Protein AF-A0A2D9MG25-F1 (afdb_monomer)

Solvent-accessible surface area (backbone atoms only — not comparable to full-atom values): 4317 Å² total; per-residue (Å²): 133,81,62,65,67,48,56,74,76,36,43,70,60,52,36,56,60,35,44,78,71,77,36,86,62,67,62,66,64,51,50,53,51,54,48,53,51,52,50,53,50,52,52,49,54,50,53,51,50,51,51,52,52,47,54,51,52,47,54,55,30,53,76,70,74,43,87,50,75,88,69,78,113

pLDDT: mean 89.82, std 6.96, range [60.66, 97.94]

Structure (mmCIF, N/CA/C/O backbone):
data_AF-A0A2D9MG25-F1
#
_entry.id   AF-A0A2D9MG25-F1
#
loop_
_atom_site.group_PDB
_atom_site.id
_atom_site.type_symbol
_atom_site.label_atom_id
_atom_site.label_alt_id
_atom_site.label_comp_id
_atom_site.label_asym_id
_atom_site.label_entity_id
_atom_site.label_seq_id
_atom_site.pdbx_PDB_ins_code
_atom_site.Cartn_x
_atom_site.Cartn_y
_atom_site.Cartn_z
_atom_site.occupancy
_atom_site.B_iso_or_equiv
_atom_site.auth_seq_id
_atom_site.auth_comp_id
_atom_site.auth_asym_id
_atom_site.auth_atom_id
_atom_site.pdbx_PDB_model_num
ATOM 1 N N . MET A 1 1 ? 18.550 0.258 -5.530 1.00 78.75 1 MET A N 1
ATOM 2 C CA . MET A 1 1 ? 17.074 0.179 -5.598 1.00 78.75 1 MET A CA 1
ATOM 3 C C . MET A 1 1 ? 16.576 1.411 -6.345 1.00 78.75 1 MET A C 1
ATOM 5 O O . MET A 1 1 ? 17.131 2.476 -6.107 1.00 78.75 1 MET A O 1
ATOM 9 N N . LEU A 1 2 ? 15.639 1.277 -7.291 1.00 82.62 2 LEU A N 1
ATOM 10 C CA . LEU A 1 2 ? 15.044 2.436 -7.979 1.00 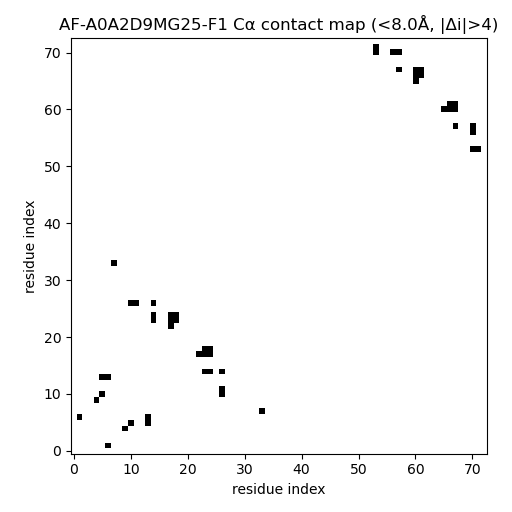82.62 2 LEU A CA 1
ATOM 11 C C . LEU A 1 2 ? 14.104 3.183 -7.024 1.00 82.62 2 LEU A C 1
ATOM 13 O O . LEU A 1 2 ? 13.497 2.551 -6.161 1.00 82.62 2 LEU A O 1
ATOM 17 N N . ASP A 1 3 ? 13.982 4.502 -7.181 1.00 88.94 3 ASP A N 1
ATOM 18 C CA . ASP A 1 3 ? 13.040 5.297 -6.389 1.00 88.94 3 ASP A CA 1
ATOM 19 C C . ASP A 1 3 ? 11.594 4.864 -6.715 1.00 88.94 3 ASP A C 1
ATOM 21 O O . ASP A 1 3 ? 11.172 4.975 -7.873 1.00 88.94 3 ASP A O 1
ATOM 25 N N . PRO A 1 4 ? 10.810 4.397 -5.725 1.00 88.00 4 PRO A N 1
ATOM 26 C CA . PRO A 1 4 ? 9.414 4.029 -5.932 1.00 88.00 4 PRO A CA 1
ATOM 27 C C . PRO A 1 4 ? 8.560 5.166 -6.504 1.00 88.00 4 PRO A C 1
ATOM 29 O O . PRO A 1 4 ? 7.608 4.901 -7.234 1.00 88.00 4 PRO A O 1
ATOM 32 N N . LYS A 1 5 ? 8.887 6.436 -6.226 1.00 89.38 5 LYS A N 1
ATOM 33 C CA . LYS A 1 5 ? 8.169 7.581 -6.808 1.00 89.38 5 LYS A CA 1
ATOM 34 C C . LYS A 1 5 ? 8.331 7.639 -8.325 1.00 89.38 5 LYS A C 1
ATOM 36 O O . LYS A 1 5 ? 7.360 7.917 -9.022 1.00 89.38 5 LYS A O 1
ATOM 41 N N . LEU A 1 6 ? 9.522 7.324 -8.837 1.00 89.44 6 LEU A N 1
ATOM 42 C CA . LEU A 1 6 ? 9.779 7.270 -10.279 1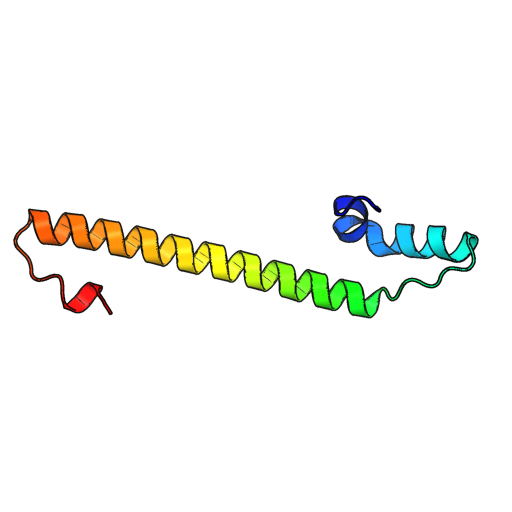.00 89.44 6 LEU A CA 1
ATOM 43 C C . LEU A 1 6 ? 9.021 6.117 -10.938 1.00 89.44 6 LEU A C 1
ATOM 45 O O . LEU A 1 6 ? 8.502 6.278 -12.036 1.00 89.44 6 LEU A O 1
ATOM 49 N N . ILE A 1 7 ? 8.914 4.973 -10.259 1.00 86.94 7 ILE A N 1
ATOM 50 C CA . ILE A 1 7 ? 8.143 3.823 -10.754 1.00 86.94 7 ILE A CA 1
ATOM 51 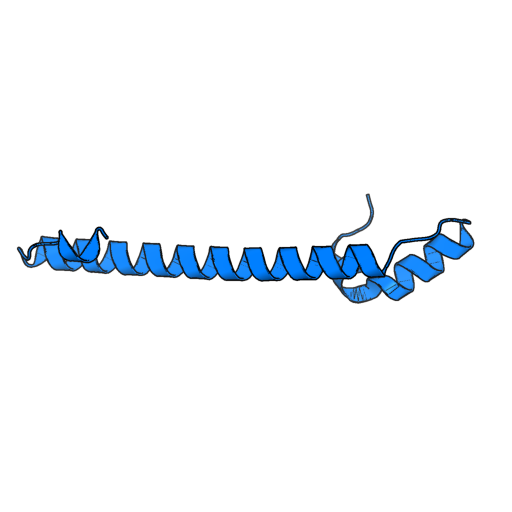C C . ILE A 1 7 ? 6.651 4.172 -10.828 1.00 86.94 7 ILE A C 1
ATOM 53 O O . ILE A 1 7 ? 6.003 3.854 -11.818 1.00 86.94 7 ILE A O 1
ATOM 57 N N . ARG A 1 8 ? 6.113 4.875 -9.826 1.00 86.94 8 ARG A N 1
ATOM 58 C CA . ARG A 1 8 ? 4.688 5.244 -9.773 1.00 86.94 8 ARG A CA 1
ATOM 59 C C . ARG A 1 8 ? 4.305 6.344 -10.757 1.00 86.94 8 ARG A C 1
ATOM 61 O O . ARG A 1 8 ? 3.243 6.270 -11.364 1.00 86.94 8 ARG A O 1
ATOM 68 N N . ASN A 1 9 ? 5.153 7.361 -10.902 1.00 89.62 9 ASN A N 1
ATOM 69 C CA . ASN A 1 9 ? 4.804 8.567 -11.655 1.00 89.62 9 ASN A CA 1
ATOM 70 C C . ASN A 1 9 ? 5.376 8.567 -13.079 1.00 89.62 9 ASN A C 1
ATOM 72 O O . ASN A 1 9 ? 4.785 9.152 -13.981 1.00 89.62 9 ASN A O 1
ATOM 76 N N . GLU A 1 10 ? 6.521 7.917 -13.299 1.00 90.69 10 GLU A N 1
ATOM 77 C CA . GLU A 1 10 ? 7.323 8.062 -14.520 1.00 90.69 10 GLU A CA 1
ATOM 78 C C . GLU A 1 10 ? 7.791 6.711 -15.096 1.00 90.69 10 GLU A C 1
ATOM 80 O O . GLU A 1 10 ? 8.843 6.618 -15.736 1.00 90.69 10 GLU A O 1
ATOM 85 N N . LEU A 1 11 ? 6.993 5.648 -14.927 1.00 89.69 11 LEU A N 1
ATOM 86 C CA . LEU A 1 11 ? 7.333 4.279 -15.346 1.00 89.69 11 LEU A CA 1
ATOM 87 C C . LEU A 1 11 ? 7.812 4.180 -16.805 1.00 89.69 11 LEU A C 1
ATOM 89 O O . LEU A 1 11 ? 8.754 3.453 -17.115 1.00 89.69 11 LEU A O 1
ATOM 93 N N . GLY A 1 12 ? 7.196 4.952 -17.705 1.00 88.94 12 GLY A N 1
ATOM 94 C CA . GLY A 1 12 ? 7.582 4.998 -19.116 1.00 88.94 12 GLY A CA 1
ATOM 95 C C . GLY A 1 12 ? 8.973 5.596 -19.350 1.00 88.94 12 GLY A C 1
ATOM 96 O O . GLY A 1 12 ? 9.705 5.126 -20.222 1.00 88.94 12 GLY A O 1
ATOM 97 N N . MET A 1 13 ? 9.377 6.599 -18.562 1.00 92.00 13 MET A N 1
ATOM 98 C CA . MET A 1 13 ? 10.736 7.147 -18.620 1.00 92.00 13 MET A CA 1
ATOM 99 C C . MET A 1 13 ? 11.748 6.119 -18.107 1.00 92.00 13 MET A C 1
ATOM 101 O O . MET A 1 13 ? 12.796 5.921 -18.727 1.00 92.00 13 MET A O 1
ATOM 105 N N . VAL A 1 14 ? 11.419 5.436 -17.007 1.00 91.56 14 VAL A N 1
ATOM 106 C CA . VAL A 1 14 ? 12.265 4.390 -16.418 1.00 91.56 14 VAL A CA 1
ATOM 107 C C . VAL A 1 14 ? 12.476 3.247 -17.414 1.00 91.56 14 VAL A C 1
ATOM 109 O O . VAL A 1 14 ? 13.622 2.879 -17.669 1.00 91.56 14 VAL A O 1
ATOM 112 N N . ALA A 1 15 ? 11.412 2.759 -18.058 1.00 92.38 15 ALA A N 1
ATOM 113 C CA . ALA A 1 15 ? 11.497 1.716 -19.081 1.00 92.38 15 ALA A CA 1
ATOM 114 C C . ALA A 1 15 ? 12.405 2.122 -20.255 1.00 92.38 15 ALA A C 1
ATOM 116 O O . ALA A 1 15 ? 13.280 1.356 -20.659 1.00 92.38 15 ALA A O 1
ATOM 117 N N . LYS A 1 16 ? 12.270 3.358 -20.760 1.00 92.44 16 LYS A N 1
ATOM 118 C CA . LYS A 1 16 ? 13.132 3.887 -21.833 1.00 92.44 16 LYS A CA 1
ATOM 119 C C . LYS A 1 16 ? 14.606 3.935 -21.423 1.00 92.44 16 LYS A C 1
ATOM 121 O O . LYS A 1 16 ? 15.465 3.527 -22.199 1.00 92.44 16 LYS A O 1
ATOM 126 N N . ARG A 1 17 ? 14.909 4.404 -20.208 1.00 92.00 17 ARG A N 1
ATOM 127 C CA . ARG A 1 17 ? 16.290 4.476 -19.692 1.00 92.00 17 ARG A CA 1
ATOM 128 C C . ARG A 1 17 ? 16.901 3.097 -19.457 1.00 92.00 17 ARG A C 1
AT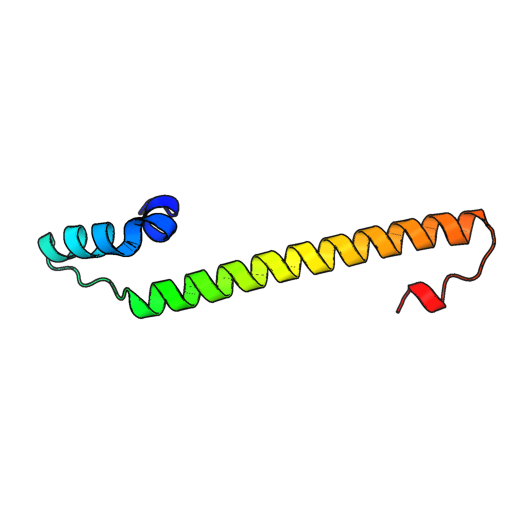OM 130 O O . ARG A 1 17 ? 18.097 2.922 -19.671 1.00 92.00 17 ARG A O 1
ATOM 137 N N . LEU A 1 18 ? 16.098 2.130 -19.024 1.00 92.19 18 LEU A N 1
ATOM 138 C CA . LEU A 1 18 ? 16.548 0.754 -18.835 1.00 92.19 18 LEU A CA 1
ATOM 139 C C . LEU A 1 18 ? 16.806 0.048 -20.171 1.00 92.19 18 LEU A C 1
ATOM 141 O O . LEU A 1 18 ? 17.794 -0.674 -20.283 1.00 92.19 18 LEU A O 1
ATOM 145 N N . LYS A 1 19 ? 16.020 0.352 -21.210 1.00 93.56 19 LYS A N 1
ATOM 146 C CA . LYS A 1 19 ? 16.229 -0.194 -22.558 1.00 93.56 19 LYS A CA 1
ATOM 147 C C . LYS A 1 19 ? 17.592 0.181 -23.146 1.00 93.56 19 LYS A C 1
ATOM 149 O O . LYS A 1 19 ? 18.220 -0.654 -23.783 1.00 93.56 19 LYS A O 1
ATOM 154 N N . VAL A 1 20 ? 18.098 1.388 -22.863 1.00 94.75 20 VAL A N 1
ATOM 155 C CA . VAL A 1 20 ? 19.469 1.810 -23.241 1.00 94.75 20 VAL A CA 1
ATOM 156 C C . VAL A 1 20 ? 20.539 0.911 -22.610 1.00 94.75 20 VAL A C 1
ATOM 158 O O . VAL A 1 20 ? 21.611 0.728 -23.175 1.00 94.75 20 VAL A O 1
ATOM 161 N N . LYS A 1 21 ? 20.248 0.319 -21.449 1.00 92.19 21 LYS A N 1
ATOM 162 C CA . LYS A 1 21 ? 21.125 -0.630 -20.753 1.00 92.19 21 LYS A CA 1
ATOM 163 C C . LYS A 1 21 ? 20.849 -2.091 -21.133 1.00 92.19 21 LYS A C 1
ATOM 165 O O . LYS A 1 21 ? 21.267 -2.980 -20.399 1.00 92.19 21 LYS A O 1
ATOM 170 N N . ASN A 1 22 ? 20.138 -2.339 -22.237 1.00 93.12 22 ASN A N 1
ATOM 171 C CA . ASN A 1 22 ? 19.678 -3.664 -22.667 1.00 93.12 22 ASN A CA 1
ATOM 172 C C . ASN A 1 22 ? 18.819 -4.394 -21.621 1.00 93.12 22 ASN A C 1
ATOM 174 O O . ASN A 1 22 ? 18.836 -5.619 -21.542 1.00 93.12 22 ASN A O 1
ATOM 178 N N . PHE A 1 23 ? 18.062 -3.644 -20.817 1.00 92.56 23 PHE A N 1
ATOM 179 C CA . PHE A 1 23 ? 17.103 -4.207 -19.874 1.00 92.56 23 PHE A CA 1
ATOM 180 C C . PHE A 1 23 ? 15.673 -3.866 -20.293 1.00 92.56 23 PHE A C 1
ATOM 182 O O . PHE A 1 23 ? 15.321 -2.693 -20.447 1.00 92.56 23 PHE A O 1
ATOM 189 N N . GLU A 1 24 ? 14.835 -4.889 -20.436 1.00 92.38 24 GLU A N 1
ATOM 190 C CA . GLU A 1 24 ? 13.419 -4.735 -20.751 1.00 92.38 24 GLU A CA 1
ATOM 191 C C . GLU A 1 24 ? 12.585 -4.792 -19.470 1.00 92.38 24 GLU A C 1
ATOM 193 O O . GLU A 1 24 ? 12.524 -5.803 -18.774 1.00 92.38 24 GLU A O 1
ATOM 198 N N . LEU A 1 25 ? 11.967 -3.663 -19.129 1.00 91.25 25 LEU A N 1
ATOM 199 C CA . LEU A 1 25 ? 11.089 -3.568 -17.973 1.00 91.25 25 LEU A CA 1
ATOM 200 C C . LEU A 1 25 ? 9.677 -4.007 -18.369 1.00 91.25 25 LEU A C 1
ATOM 202 O O . LEU A 1 25 ? 9.099 -3.423 -19.286 1.00 91.25 25 LEU A O 1
ATOM 206 N N . ASN A 1 26 ? 9.093 -4.958 -17.636 1.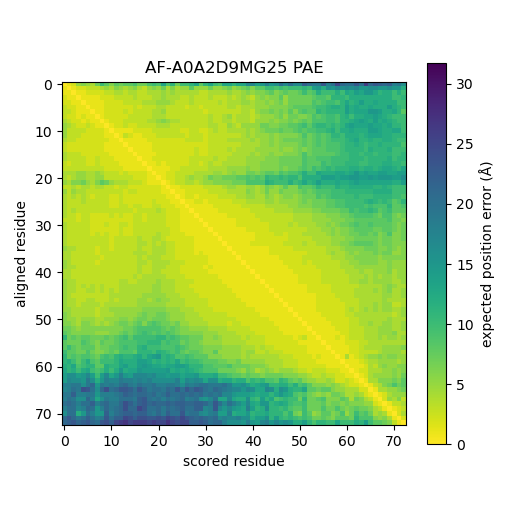00 93.00 26 ASN A N 1
ATOM 207 C CA . ASN A 1 26 ? 7.688 -5.322 -17.813 1.00 93.00 26 ASN A CA 1
ATOM 208 C C . ASN A 1 26 ? 6.775 -4.233 -17.224 1.00 93.00 26 ASN A C 1
ATOM 210 O O . ASN A 1 26 ? 6.445 -4.222 -16.037 1.00 93.00 26 ASN A O 1
ATOM 214 N N . VAL A 1 27 ? 6.411 -3.272 -18.071 1.00 91.56 27 VAL A N 1
ATOM 215 C CA . VAL A 1 27 ? 5.590 -2.116 -17.694 1.00 91.56 27 VAL A CA 1
ATOM 216 C C . VAL A 1 27 ? 4.154 -2.523 -17.361 1.00 91.56 27 VAL A C 1
ATOM 218 O O . VAL A 1 27 ? 3.553 -1.914 -16.481 1.00 91.56 27 VAL A O 1
ATOM 221 N N . GLU A 1 28 ? 3.601 -3.519 -18.052 1.00 91.75 28 GLU A N 1
ATOM 222 C CA . GLU A 1 28 ? 2.211 -3.955 -17.864 1.00 91.75 28 GLU A CA 1
ATOM 223 C C . GLU A 1 28 ? 2.029 -4.600 -16.493 1.00 91.75 28 GLU A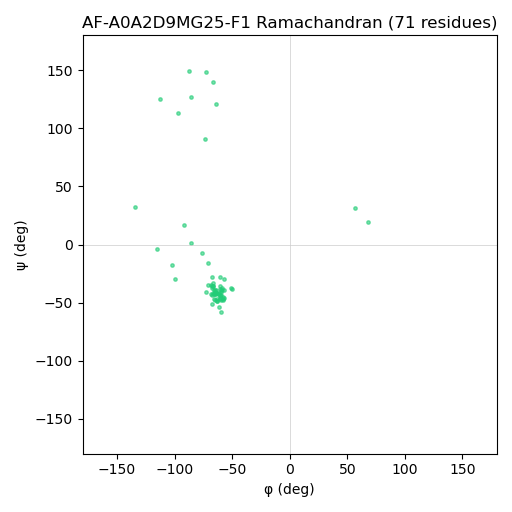 C 1
ATOM 225 O O . GLU A 1 28 ? 1.218 -4.131 -15.698 1.00 91.75 28 GLU A O 1
ATOM 230 N N . GLN A 1 29 ? 2.889 -5.560 -16.157 1.00 93.12 29 GLN A N 1
ATOM 231 C CA . GLN A 1 29 ? 2.863 -6.225 -14.856 1.00 93.12 29 GLN A CA 1
ATOM 232 C C . GLN A 1 29 ? 3.061 -5.244 -13.691 1.00 93.12 29 GLN A C 1
ATOM 234 O O . GLN A 1 29 ? 2.377 -5.326 -12.672 1.00 93.12 29 GLN A O 1
ATOM 239 N N . LEU A 1 30 ? 3.969 -4.271 -13.835 1.00 92.00 30 LEU A N 1
ATOM 240 C CA . LEU A 1 30 ? 4.172 -3.256 -12.798 1.00 92.00 30 LEU A CA 1
ATOM 241 C C . LEU A 1 30 ? 2.959 -2.337 -12.624 1.00 92.00 30 LEU A C 1
ATOM 243 O O . LEU A 1 30 ? 2.656 -1.946 -11.498 1.00 92.00 30 LEU A O 1
ATOM 247 N N . LYS A 1 31 ? 2.254 -2.000 -13.709 1.00 90.69 31 LYS A N 1
ATOM 248 C CA . LYS A 1 31 ? 1.011 -1.221 -13.626 1.00 90.69 31 LYS A CA 1
ATOM 249 C C . LYS A 1 31 ? -0.088 -1.991 -12.905 1.00 90.69 31 LYS A C 1
ATOM 251 O O . LYS A 1 31 ? -0.774 -1.397 -12.077 1.00 90.69 31 LYS A O 1
ATOM 256 N N . GLU A 1 32 ? -0.238 -3.281 -13.189 1.00 94.00 32 GLU A N 1
ATOM 257 C CA . GLU A 1 32 ? -1.214 -4.139 -12.507 1.00 94.00 32 GLU A CA 1
ATOM 258 C C . GLU A 1 32 ? -0.949 -4.197 -11.001 1.00 94.00 32 GLU A C 1
ATOM 260 O O . GLU A 1 32 ? -1.851 -3.963 -10.195 1.00 94.00 32 GLU A O 1
ATOM 265 N N . TRP A 1 33 ? 0.304 -4.431 -10.604 1.00 94.62 33 TRP A N 1
ATOM 266 C CA . TRP A 1 33 ? 0.677 -4.487 -9.191 1.00 94.62 33 TRP A CA 1
ATOM 267 C C . TRP A 1 33 ? 0.526 -3.147 -8.474 1.00 94.62 33 TRP A C 1
ATOM 269 O O . TRP A 1 33 ? 0.077 -3.121 -7.330 1.00 94.6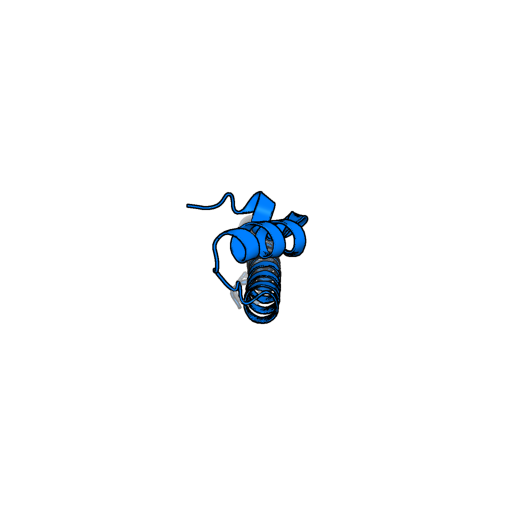2 33 TRP A O 1
ATOM 279 N N . GLU A 1 34 ? 0.860 -2.026 -9.119 1.00 92.62 34 GLU A N 1
ATOM 280 C CA . GLU A 1 34 ? 0.626 -0.700 -8.533 1.00 92.62 34 GLU A CA 1
ATOM 281 C C . GLU A 1 34 ? -0.867 -0.375 -8.395 1.00 92.62 34 GLU A C 1
ATOM 283 O O . GLU A 1 34 ? -1.258 0.274 -7.420 1.00 92.62 34 GLU A O 1
ATOM 288 N N . GLY A 1 35 ? -1.703 -0.863 -9.317 1.00 93.00 35 GLY A N 1
ATOM 289 C CA . GLY A 1 35 ? -3.161 -0.820 -9.193 1.00 93.00 35 GLY A CA 1
ATOM 290 C C . GLY A 1 35 ? -3.633 -1.564 -7.945 1.00 93.00 35 GLY A C 1
ATOM 291 O O . GLY A 1 35 ? -4.176 -0.947 -7.031 1.00 93.00 35 GLY A O 1
ATOM 292 N N . ALA A 1 36 ? -3.299 -2.853 -7.844 1.00 95.94 36 ALA A N 1
ATOM 293 C CA . ALA A 1 36 ? -3.663 -3.683 -6.695 1.00 95.94 36 ALA A CA 1
ATOM 294 C C . ALA A 1 36 ? -3.144 -3.113 -5.363 1.00 95.94 36 ALA A C 1
ATOM 296 O O . ALA A 1 36 ? -3.851 -3.113 -4.356 1.00 95.94 36 ALA A O 1
ATOM 297 N N . ARG A 1 37 ? -1.919 -2.568 -5.343 1.00 95.06 37 ARG A N 1
ATOM 298 C CA . ARG A 1 37 ? -1.351 -1.905 -4.160 1.00 95.06 37 ARG A CA 1
ATOM 299 C C . ARG A 1 37 ? -2.201 -0.713 -3.721 1.00 95.06 37 ARG A C 1
ATOM 301 O O . ARG A 1 37 ? -2.393 -0.513 -2.522 1.00 95.06 37 ARG A O 1
ATOM 308 N N . LYS A 1 38 ? -2.653 0.114 -4.668 1.00 94.50 38 LYS A N 1
ATOM 309 C CA . LYS A 1 38 ? -3.486 1.285 -4.375 1.00 94.50 38 LYS A CA 1
ATOM 310 C C . LYS A 1 38 ? -4.849 0.863 -3.830 1.00 94.50 38 LYS A C 1
ATOM 312 O O . LYS A 1 38 ? -5.290 1.453 -2.849 1.00 94.50 38 LYS A O 1
ATOM 317 N N . ASP A 1 39 ? -5.463 -0.155 -4.418 1.00 97.31 39 ASP A N 1
ATOM 318 C CA . ASP A 1 39 ? -6.768 -0.655 -3.977 1.00 97.31 39 ASP A CA 1
ATOM 319 C C . ASP A 1 39 ? -6.688 -1.197 -2.545 1.00 97.31 39 ASP A C 1
ATOM 321 O O . ASP A 1 39 ? -7.423 -0.747 -1.668 1.00 97.31 39 ASP A O 1
ATOM 325 N N . LEU A 1 40 ? -5.686 -2.035 -2.255 1.00 97.75 40 LEU A N 1
ATOM 326 C CA . LEU A 1 40 ? -5.436 -2.545 -0.903 1.00 97.75 40 LEU A CA 1
ATOM 327 C C . LEU A 1 40 ? -5.175 -1.432 0.118 1.00 97.75 40 LEU A C 1
ATOM 329 O O . LEU A 1 40 ? -5.588 -1.537 1.276 1.00 97.75 40 LEU A O 1
ATOM 333 N N . GLN A 1 41 ? -4.479 -0.367 -0.289 1.00 97.12 41 GLN A N 1
ATOM 334 C CA . GLN A 1 41 ? -4.248 0.786 0.575 1.00 97.12 41 GLN A CA 1
ATOM 335 C C . GLN A 1 41 ? -5.573 1.467 0.945 1.00 97.12 41 GLN A C 1
ATOM 337 O O . GLN A 1 41 ? -5.816 1.715 2.126 1.00 97.12 41 GLN A O 1
ATOM 342 N N . LEU A 1 42 ? -6.429 1.731 -0.044 1.00 97.81 42 LEU A N 1
ATOM 343 C CA . LEU A 1 42 ? -7.731 2.364 0.175 1.00 97.81 42 LEU A CA 1
ATOM 344 C C . LEU A 1 42 ? -8.651 1.490 1.032 1.00 97.81 42 LEU A C 1
ATOM 346 O O . LEU A 1 42 ? -9.289 1.998 1.955 1.00 97.81 42 LEU A O 1
ATOM 350 N N . ASP A 1 43 ? -8.675 0.181 0.786 1.00 97.94 43 ASP A N 1
ATOM 351 C CA . ASP A 1 43 ? -9.462 -0.765 1.579 1.00 97.94 43 ASP A CA 1
ATOM 352 C C . ASP A 1 43 ? -8.992 -0.807 3.033 1.00 97.94 43 ASP A C 1
ATOM 354 O O . ASP A 1 43 ? -9.803 -0.789 3.960 1.00 97.94 43 ASP A O 1
ATO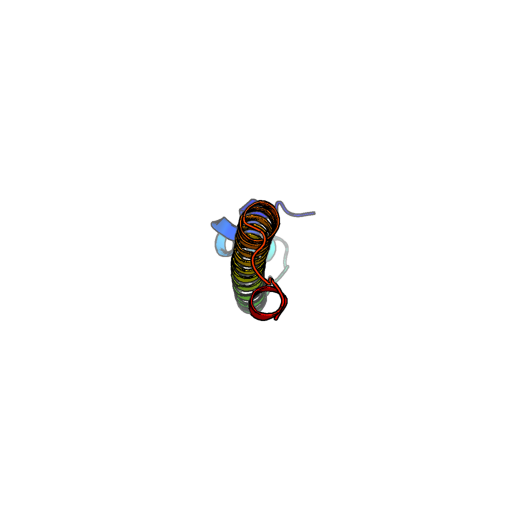M 358 N N . THR A 1 44 ? -7.677 -0.788 3.251 1.00 97.81 44 THR A N 1
ATOM 359 C CA . THR A 1 44 ? -7.106 -0.749 4.601 1.00 97.81 44 THR A CA 1
ATOM 360 C C . THR A 1 44 ? -7.493 0.539 5.325 1.00 97.81 44 THR A C 1
ATOM 362 O O . THR A 1 44 ? -7.936 0.487 6.474 1.00 97.81 44 THR A O 1
ATOM 365 N N . GLU A 1 45 ? -7.368 1.695 4.668 1.00 97.88 45 GLU A N 1
ATOM 366 C CA . GLU A 1 45 ? -7.761 2.992 5.232 1.00 97.88 45 GLU A CA 1
ATOM 367 C C . GLU A 1 45 ? -9.263 3.030 5.558 1.00 97.88 45 GLU A C 1
ATOM 369 O O . GLU A 1 45 ? -9.658 3.488 6.635 1.00 97.88 45 GLU A O 1
ATOM 374 N N . LYS A 1 46 ? -10.104 2.479 4.679 1.00 97.31 46 LYS A N 1
ATOM 375 C CA . LYS A 1 46 ? -11.548 2.346 4.899 1.00 97.31 46 LYS A CA 1
ATOM 376 C C . LYS A 1 46 ? -11.856 1.482 6.123 1.00 97.31 46 LYS A C 1
ATOM 378 O O . LYS A 1 46 ? -12.540 1.952 7.032 1.00 97.31 46 LYS A O 1
ATOM 383 N N . LEU A 1 47 ? -11.315 0.266 6.192 1.00 97.06 47 LEU A N 1
ATOM 384 C CA . LEU A 1 47 ? -11.523 -0.653 7.320 1.00 97.06 47 LEU A CA 1
ATOM 385 C C . LEU A 1 47 ? -11.019 -0.057 8.639 1.00 97.06 47 LEU A C 1
ATOM 387 O O . LEU A 1 47 ? -11.645 -0.201 9.691 1.00 97.06 47 LEU A O 1
ATOM 391 N N . GLN A 1 48 ? -9.897 0.658 8.591 1.00 96.88 48 GLN A N 1
ATOM 392 C CA . GLN A 1 48 ? -9.336 1.344 9.746 1.00 96.88 48 GLN A CA 1
ATOM 393 C C . GLN A 1 48 ? -10.265 2.463 10.247 1.00 96.88 48 GLN A C 1
ATOM 395 O O . GLN A 1 48 ? -10.456 2.609 11.461 1.00 96.88 48 GLN A O 1
ATOM 400 N N . ASN A 1 49 ? -10.879 3.219 9.338 1.00 96.12 49 ASN A N 1
ATOM 401 C CA . ASN A 1 49 ? -11.867 4.243 9.676 1.00 96.12 49 ASN A CA 1
ATOM 402 C C . ASN A 1 49 ? -13.157 3.635 10.239 1.00 96.12 49 ASN A C 1
ATOM 404 O O . ASN A 1 49 ? -13.655 4.105 11.265 1.00 96.12 49 ASN A O 1
ATOM 408 N N . GLU A 1 50 ? -13.662 2.560 9.632 1.00 94.31 50 GLU A N 1
ATOM 409 C CA . GLU A 1 50 ? -14.832 1.824 10.122 1.00 94.31 50 GLU A CA 1
ATOM 410 C C . GLU A 1 50 ? -14.605 1.307 11.546 1.00 94.31 50 GLU A C 1
ATOM 412 O O . GLU A 1 50 ? -15.427 1.553 12.434 1.00 94.31 50 GLU A O 1
ATOM 417 N N . ARG A 1 51 ? -13.450 0.681 11.805 1.00 94.19 51 ARG A N 1
ATOM 418 C CA . ARG A 1 51 ? -13.072 0.208 13.144 1.00 94.19 51 ARG A CA 1
ATOM 419 C C . ARG A 1 51 ? -13.042 1.346 14.160 1.00 94.19 51 ARG A C 1
ATOM 421 O O . ARG A 1 51 ? -13.569 1.201 15.260 1.00 94.19 51 ARG A O 1
ATOM 428 N N . ASN A 1 52 ? -12.423 2.474 13.817 1.00 93.75 52 ASN A N 1
ATOM 429 C CA . ASN A 1 52 ? -12.323 3.617 14.726 1.00 93.75 52 ASN A CA 1
ATOM 430 C C . ASN A 1 52 ? -13.701 4.217 15.040 1.00 93.75 52 ASN A C 1
ATOM 432 O O . ASN A 1 52 ? -13.970 4.559 16.193 1.00 93.75 52 ASN A O 1
ATOM 436 N N . SER A 1 53 ? -14.584 4.286 14.042 1.00 91.81 53 SER A N 1
ATOM 437 C CA . SER A 1 53 ? -15.961 4.749 14.219 1.00 91.81 53 SER A CA 1
ATOM 438 C C . SER A 1 53 ? -16.758 3.808 15.128 1.00 91.81 53 SER A C 1
ATOM 440 O O . SER A 1 53 ? -17.333 4.259 16.121 1.00 91.81 53 SER A O 1
ATOM 442 N N . LYS A 1 54 ? -16.696 2.487 14.886 1.00 90.81 54 LYS A N 1
ATOM 443 C CA . LYS A 1 54 ? -17.319 1.475 15.760 1.00 90.81 54 LYS A CA 1
ATOM 444 C C . LYS A 1 54 ? -16.815 1.577 17.203 1.00 90.81 54 LYS A C 1
ATOM 446 O O . LYS A 1 54 ? -17.622 1.609 18.127 1.00 90.81 54 LYS A O 1
ATOM 451 N N . SER A 1 55 ? -15.503 1.703 17.416 1.00 90.31 55 SER A N 1
ATOM 452 C CA . SER A 1 55 ? -14.916 1.860 18.757 1.00 90.31 55 SER A CA 1
ATOM 453 C C . SER A 1 55 ? -15.434 3.095 19.496 1.00 90.31 55 SER A C 1
ATOM 455 O O . SER A 1 55 ? -15.691 3.029 20.700 1.00 90.31 55 SER A O 1
ATOM 457 N N . LYS A 1 56 ? -15.621 4.214 18.787 1.00 90.62 56 LYS A N 1
ATOM 458 C CA . LYS A 1 56 ? -16.183 5.434 19.374 1.00 90.62 56 LYS A CA 1
ATOM 459 C C . LYS A 1 56 ? -17.642 5.229 19.793 1.00 90.62 56 LYS A C 1
ATOM 461 O O . LYS A 1 56 ? -17.983 5.526 20.936 1.00 90.62 56 LYS A O 1
ATOM 466 N N . LEU A 1 57 ? -18.462 4.643 18.917 1.00 88.94 57 LEU A N 1
ATOM 467 C CA . LEU A 1 57 ? -19.863 4.314 19.211 1.00 88.94 57 LEU A CA 1
ATOM 468 C C . LEU A 1 57 ? -19.992 3.356 20.403 1.00 88.94 57 LEU A C 1
ATOM 470 O O . LEU A 1 57 ? -20.864 3.539 21.247 1.00 88.94 57 LEU A O 1
ATOM 474 N N . ILE A 1 58 ? -19.097 2.370 20.514 1.00 88.31 58 ILE A N 1
ATOM 475 C CA . ILE A 1 58 ? -19.034 1.455 21.662 1.00 88.31 58 ILE A CA 1
ATOM 476 C C . ILE A 1 58 ? -18.773 2.224 22.961 1.00 88.31 58 ILE A C 1
ATOM 478 O O . ILE A 1 58 ? -19.440 1.978 23.966 1.00 88.31 58 ILE A O 1
ATOM 482 N N . GLY A 1 59 ? -17.811 3.152 22.955 1.00 88.62 59 GLY A N 1
ATOM 483 C CA . GLY A 1 59 ? -17.507 3.991 24.116 1.00 88.62 59 GLY A CA 1
ATOM 484 C C . GLY A 1 59 ? -18.697 4.850 24.550 1.00 88.62 59 GLY A C 1
ATOM 485 O O . GLY A 1 59 ? -19.014 4.907 25.738 1.00 88.62 59 GLY A O 1
ATOM 486 N N . GLU A 1 60 ? -19.391 5.461 23.589 1.00 88.50 60 GLU A N 1
ATOM 487 C CA . GLU A 1 60 ? -20.593 6.272 23.826 1.00 88.50 60 GLU A CA 1
ATOM 488 C C . GLU A 1 60 ? -21.782 5.435 24.326 1.00 88.50 60 GLU A C 1
ATOM 490 O O . GLU A 1 60 ? -22.483 5.835 25.253 1.00 88.50 60 GLU A O 1
ATOM 495 N N . ALA A 1 61 ? -22.009 4.250 23.759 1.00 86.81 61 ALA A N 1
ATOM 496 C CA . ALA A 1 61 ? -23.076 3.354 24.198 1.00 86.81 61 ALA A CA 1
ATOM 497 C C . ALA A 1 61 ? -22.835 2.848 25.628 1.00 86.81 61 ALA A C 1
ATOM 499 O O . ALA A 1 61 ? -23.758 2.862 26.446 1.00 86.81 61 ALA A O 1
ATOM 500 N N . LYS A 1 62 ? -21.587 2.484 25.961 1.00 84.94 62 LYS A N 1
ATOM 501 C CA . LYS A 1 62 ? -21.208 2.068 27.320 1.00 84.94 62 LYS A CA 1
ATOM 502 C C . LYS A 1 62 ? -21.413 3.178 28.346 1.00 84.94 62 LYS A C 1
ATOM 504 O O . LYS A 1 62 ? -21.930 2.897 29.423 1.00 84.94 62 LYS A O 1
ATOM 509 N N . SER A 1 63 ? -21.042 4.422 28.031 1.00 87.44 63 SER A N 1
ATOM 510 C CA . SER A 1 63 ? -21.244 5.546 28.958 1.00 87.44 63 SER A CA 1
ATOM 511 C C . SER A 1 63 ? -22.724 5.875 29.173 1.00 87.44 63 SER A C 1
ATOM 513 O O . SER A 1 63 ? -23.098 6.330 30.250 1.00 87.44 63 SER A O 1
ATOM 515 N N . GLN A 1 64 ? -23.576 5.585 28.187 1.00 86.25 64 GLN A N 1
ATOM 516 C CA . GLN A 1 64 ? -25.032 5.724 28.273 1.00 86.25 64 GLN A CA 1
ATOM 517 C C . GLN A 1 64 ? -25.737 4.497 28.887 1.00 86.25 64 GLN A C 1
ATOM 519 O O . GLN A 1 64 ? -26.964 4.491 28.965 1.00 86.25 64 GLN A O 1
ATOM 524 N N . GLY A 1 65 ? -25.000 3.455 29.294 1.00 81.75 65 GLY A N 1
ATOM 525 C CA . GLY A 1 65 ? -25.569 2.221 29.852 1.00 81.75 65 GLY A CA 1
ATOM 526 C C . GLY A 1 65 ? -26.353 1.369 28.845 1.00 81.75 65 GLY A C 1
ATOM 527 O O . GLY A 1 65 ? -27.179 0.554 29.248 1.00 81.75 65 GLY A O 1
ATOM 528 N N . LYS A 1 66 ? -26.132 1.570 27.539 1.00 81.62 66 LYS A N 1
ATOM 529 C CA . LYS A 1 66 ? -26.801 0.835 26.456 1.00 81.62 66 LYS A CA 1
ATOM 530 C C . LYS A 1 66 ? -26.046 -0.451 26.121 1.00 81.62 66 LYS A C 1
ATOM 532 O O . LYS A 1 66 ? -24.822 -0.504 26.231 1.00 81.62 66 LYS A O 1
ATOM 537 N N . ASP A 1 67 ? -26.779 -1.472 25.676 1.00 78.94 67 ASP A N 1
ATOM 538 C CA . ASP A 1 67 ? -26.171 -2.704 25.173 1.00 78.94 67 ASP A CA 1
ATOM 539 C C . ASP A 1 67 ? -25.395 -2.433 23.874 1.00 78.94 67 ASP A C 1
ATOM 541 O O . ASP A 1 67 ? -25.817 -1.661 23.011 1.00 78.94 67 ASP A O 1
ATOM 545 N N . VAL A 1 68 ? -24.233 -3.065 23.762 1.00 79.00 68 VAL A N 1
ATOM 546 C CA . VAL A 1 68 ? -23.240 -2.852 22.706 1.00 79.00 68 VAL A CA 1
ATOM 547 C C . VAL A 1 68 ? -23.046 -4.085 21.826 1.00 79.00 68 VAL A C 1
ATOM 549 O O . VAL A 1 68 ? -22.299 -4.033 20.848 1.00 79.00 68 VAL A O 1
ATOM 552 N N . SER A 1 69 ? -23.720 -5.187 22.159 1.00 77.25 69 SER A N 1
ATOM 553 C CA . SER A 1 69 ? -23.696 -6.460 21.434 1.00 77.25 69 SER A CA 1
ATOM 554 C C . SER A 1 69 ? -23.966 -6.296 19.927 1.00 77.25 69 SER A C 1
ATOM 556 O O . SER A 1 69 ? -23.275 -6.904 19.112 1.00 77.25 69 SER A O 1
ATOM 558 N N . ALA A 1 70 ? -24.869 -5.387 19.549 1.00 75.12 70 ALA A N 1
ATOM 559 C CA . ALA A 1 70 ? -25.211 -5.080 18.156 1.00 75.12 70 ALA A CA 1
ATOM 560 C C . ALA A 1 70 ? -24.117 -4.330 17.357 1.00 75.12 70 ALA A C 1
ATOM 562 O O . ALA A 1 70 ? -24.201 -4.267 16.136 1.00 75.12 70 ALA A O 1
ATOM 563 N N . ILE A 1 71 ? -23.109 -3.740 18.015 1.00 73.12 71 ILE A N 1
ATOM 564 C CA . ILE A 1 71 ? -22.021 -2.967 17.367 1.00 73.12 71 ILE A CA 1
ATOM 565 C C . ILE A 1 71 ? -20.722 -3.794 17.272 1.00 73.12 71 ILE A C 1
ATOM 567 O O . ILE A 1 71 ? -19.822 -3.470 16.499 1.00 73.12 71 ILE A O 1
ATOM 571 N N . LEU A 1 72 ? -20.621 -4.873 18.055 1.00 68.94 72 LEU A N 1
ATOM 572 C CA . LEU A 1 72 ? -19.473 -5.788 18.097 1.00 68.94 72 LEU A CA 1
ATOM 573 C C . LEU A 1 72 ? -19.405 -6.763 16.907 1.00 68.94 72 LEU A C 1
ATOM 575 O O . LEU A 1 72 ? -18.411 -7.477 16.783 1.00 68.94 72 LEU A O 1
ATOM 579 N N . THR A 1 73 ? -20.439 -6.796 16.063 1.00 60.66 73 THR A N 1
ATOM 580 C CA . THR A 1 73 ? -20.503 -7.573 14.812 1.00 60.66 73 THR A CA 1
ATOM 581 C C . THR A 1 73 ? -19.916 -6.784 13.644 1.00 60.66 73 THR A C 1
ATOM 583 O O . THR A 1 73 ? -19.217 -7.392 12.810 1.00 60.66 73 THR A O 1
#

Sequence (73 aa):
MLDPKLIRNELGMVAKRLKVKNFELNVEQLKEWEGARKDLQLDTEKLQNERNSKSKLIGEAKSQGKDVSAILT

Radius of gyration: 22.21 Å; Cα contacts (8 Å, |Δi|>4): 26; chains: 1; bounding box: 48×16×53 Å

Nearest PDB structures (foldseek):
  6he3-assembly1_A  TM=8.933E-01  e=3.604E-04  Pseudomonas aeruginosa
  6r1o-assembly1_A-2  TM=9.220E-01  e=5.838E-04  Escherichia coli
  6hdz-assembly1_A  TM=8.945E-01  e=7.178E-04  Pseudomonas aeruginosa
  6r1m-assembly1_A  TM=9.380E-01  e=1.085E-03  Escherichia coli
  6r1m-assembly1_B  TM=9.693E-01  e=1.641E-03  Escherichia coli

Mean predicted aligned error: 6.21 Å

Secondary structure (DSSP, 8-state):
---HHHHHHHHHHHHHHHHHTT----HHHHHHHHHHHHHHHHHHHHHHHHHHHHHHHHHHHHHTT---TTT--

Foldseek 3Di:
DDDVVCCVPPVVVV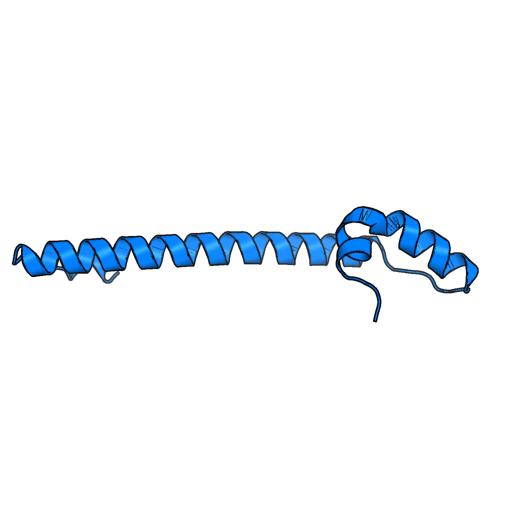QVVVVVVVDHDPNPVSVVVVVVVVVVVVVVVVVVVLVVVLVVVQVVCVVVVHDSVVSVD